Protein AF-A0A2K1XQX7-F1 (afdb_monomer_lite)

InterPro domains:
  IPR002083 MATH/TRAF domain [PF22486] (68-149)
  IPR002083 MATH/TRAF domain [PS50144] (1-53)
  IPR002083 MATH/TRAF domain [PS50144] (61-154)
  IPR002083 MATH/TRAF domain [SM00061] (63-152)
  IPR002083 MATH/TRAF domain [cd00121] (68-147)
  IPR008974 TRAF-like [G3DSA:2.60.210.10] (2-63)
  IPR008974 TRAF-like [G3DSA:2.60.210.10] (64-153)

Foldseek 3Di:
DWKKWFADPVRDIDIDDPVRHDDDDPPPDDPVCCPPVVNPQDDPNDHDDDDDTDIDGPFPPDDDDFDDPPLVPPPDQKDWGPWDDGPNFIKIKIWGCQDDDPSGNPDIDIDIDGPCLQVDDQPDKDWDWDKDWDADPPPRDIDIDTDGDIDHRD

Structure (mmCIF, N/CA/C/O backbone):
data_AF-A0A2K1XQX7-F1
#
_entry.id   AF-A0A2K1XQX7-F1
#
loop_
_atom_site.group_PDB
_atom_site.id
_atom_site.type_symbol
_atom_site.label_atom_id
_atom_site.label_alt_id
_atom_site.label_comp_id
_atom_site.label_asym_id
_atom_site.label_entity_id
_atom_site.label_seq_id
_atom_site.pdbx_PDB_ins_code
_atom_site.Cartn_x
_atom_site.Cartn_y
_atom_site.Cartn_z
_atom_site.occupancy
_atom_site.B_iso_or_equiv
_atom_site.auth_seq_id
_atom_site.auth_comp_id
_atom_site.auth_asym_id
_atom_site.auth_atom_id
_atom_site.pdbx_PDB_model_num
ATOM 1 N N . MET A 1 1 ? -19.177 -2.069 -17.356 1.00 41.94 1 MET A N 1
ATOM 2 C CA . MET A 1 1 ? -17.890 -1.495 -17.797 1.00 41.94 1 MET A CA 1
ATOM 3 C C . MET A 1 1 ? -16.841 -1.849 -16.763 1.00 41.94 1 MET A C 1
ATOM 5 O O . MET A 1 1 ? -17.013 -1.514 -15.595 1.00 41.94 1 MET A O 1
ATOM 9 N N . GLU A 1 2 ? -15.831 -2.616 -17.160 1.00 44.69 2 GLU A N 1
ATOM 10 C CA . GLU A 1 2 ? -14.757 -3.062 -16.272 1.00 44.69 2 GLU A CA 1
ATOM 11 C C . GLU A 1 2 ? -13.690 -1.968 -16.187 1.00 44.69 2 GLU A C 1
ATOM 13 O O . GLU A 1 2 ? -13.206 -1.492 -17.208 1.00 44.69 2 GLU A O 1
ATOM 18 N N . ASN A 1 3 ? -13.361 -1.532 -14.972 1.00 50.28 3 ASN A N 1
ATOM 19 C CA . ASN A 1 3 ? -12.298 -0.560 -14.729 1.00 50.28 3 ASN A CA 1
ATOM 20 C C . ASN A 1 3 ? -11.082 -1.306 -14.186 1.00 50.28 3 ASN A C 1
ATOM 22 O O . ASN A 1 3 ? -11.232 -2.105 -13.263 1.00 50.28 3 ASN A O 1
ATOM 26 N N . TYR A 1 4 ? -9.903 -1.028 -14.733 1.00 49.56 4 TYR A N 1
ATOM 27 C CA . TYR A 1 4 ? -8.643 -1.633 -14.310 1.00 49.56 4 TYR A CA 1
ATOM 28 C C . TYR A 1 4 ? -7.752 -0.547 -13.703 1.00 49.56 4 TYR A C 1
ATOM 30 O O . TYR A 1 4 ? -7.569 0.519 -14.298 1.00 49.56 4 TYR A O 1
ATOM 38 N N . CYS A 1 5 ? -7.219 -0.815 -12.512 1.00 50.34 5 CYS A N 1
ATOM 39 C CA . CYS A 1 5 ? -6.288 0.074 -11.823 1.00 50.34 5 CYS A CA 1
ATOM 40 C C . CYS A 1 5 ? -4.931 -0.621 -11.679 1.00 50.34 5 CYS A C 1
ATOM 42 O O . CYS A 1 5 ? -4.869 -1.845 -11.547 1.00 50.34 5 CYS A O 1
ATOM 44 N N . PHE A 1 6 ? -3.854 0.154 -11.674 1.00 49.91 6 PHE A N 1
ATOM 45 C CA . PHE A 1 6 ? -2.517 -0.310 -11.309 1.00 49.91 6 PHE A CA 1
ATOM 46 C C . PHE A 1 6 ? -1.917 0.648 -10.280 1.00 49.91 6 PHE A C 1
ATOM 48 O O . PHE A 1 6 ? -2.328 1.806 -10.193 1.00 49.91 6 PHE A O 1
ATOM 55 N N . VAL A 1 7 ? -0.987 0.134 -9.478 1.00 50.41 7 VAL A N 1
ATOM 56 C CA . VAL A 1 7 ? -0.251 0.900 -8.465 1.00 50.41 7 VAL A CA 1
ATOM 57 C C . VAL A 1 7 ? 1.174 1.086 -8.960 1.00 50.41 7 VAL A C 1
ATOM 59 O O . VAL A 1 7 ? 1.837 0.105 -9.298 1.00 50.41 7 VAL A O 1
ATOM 62 N N . GLU A 1 8 ? 1.621 2.337 -9.021 1.00 55.06 8 GLU A N 1
ATOM 63 C CA . GLU A 1 8 ? 3.011 2.681 -9.316 1.00 55.06 8 GLU A CA 1
ATOM 64 C C . GLU A 1 8 ? 3.912 2.468 -8.092 1.00 55.06 8 GLU A C 1
ATOM 66 O O . GLU A 1 8 ? 3.450 2.281 -6.964 1.00 55.06 8 GLU A O 1
ATOM 71 N N . SER A 1 9 ? 5.229 2.489 -8.306 1.00 48.78 9 SER A N 1
ATOM 72 C CA . SER A 1 9 ? 6.233 2.279 -7.253 1.00 48.78 9 SER A CA 1
ATOM 73 C C . SER A 1 9 ? 6.161 3.294 -6.106 1.00 48.78 9 SER A C 1
ATOM 75 O O . SER A 1 9 ? 6.632 2.997 -5.010 1.00 48.78 9 SER A O 1
ATOM 77 N N . ASP A 1 10 ? 5.578 4.470 -6.347 1.00 56.12 10 ASP A N 1
ATOM 78 C CA . ASP A 1 10 ? 5.354 5.526 -5.353 1.00 56.12 10 ASP A CA 1
ATOM 79 C C . ASP A 1 10 ? 4.020 5.384 -4.591 1.00 56.12 10 ASP A C 1
ATOM 81 O O . ASP A 1 10 ? 3.724 6.178 -3.701 1.00 56.12 10 ASP A O 1
ATOM 85 N N . GLY A 1 11 ? 3.221 4.359 -4.908 1.00 53.50 11 GLY A N 1
ATOM 86 C CA . GLY A 1 11 ? 1.913 4.116 -4.305 1.00 53.50 11 GLY A CA 1
ATOM 87 C C . GLY A 1 11 ? 0.753 4.857 -4.975 1.00 53.50 11 GLY A C 1
ATOM 88 O O . GLY A 1 11 ? -0.387 4.685 -4.539 1.00 53.50 11 GLY A O 1
ATOM 89 N N . SER A 1 12 ? 0.996 5.643 -6.029 1.00 57.72 12 SER A N 1
ATOM 90 C CA . SER A 1 12 ? -0.067 6.316 -6.775 1.00 57.72 12 SER A CA 1
ATOM 91 C C . SER A 1 12 ? -0.874 5.320 -7.621 1.00 57.72 12 SER A C 1
ATOM 93 O O . SER A 1 12 ? -0.339 4.382 -8.220 1.00 57.72 12 SER A O 1
ATOM 95 N N . VAL A 1 13 ? -2.201 5.492 -7.636 1.00 63.53 13 VAL A N 1
ATOM 96 C CA . VAL A 1 13 ? -3.121 4.651 -8.414 1.00 63.53 13 VAL A CA 1
ATOM 97 C C . VAL A 1 13 ? -3.489 5.373 -9.696 1.00 63.53 13 VAL A C 1
ATOM 99 O O . VAL A 1 13 ? -4.116 6.433 -9.669 1.00 63.53 13 VAL A O 1
ATOM 102 N N . LYS A 1 14 ? -3.170 4.756 -10.830 1.00 69.00 14 LYS A N 1
ATOM 103 C CA . LYS A 1 14 ? -3.579 5.242 -12.147 1.00 69.00 14 LYS A CA 1
ATOM 104 C C . LYS A 1 14 ? -4.685 4.356 -12.701 1.00 69.00 14 LYS A C 1
ATOM 106 O O . LYS A 1 14 ? -4.646 3.124 -12.624 1.00 69.00 14 LYS A O 1
ATOM 111 N N . ARG A 1 15 ? -5.725 5.009 -13.219 1.00 64.25 15 ARG A N 1
ATOM 112 C CA . ARG A 1 15 ? -6.934 4.355 -13.722 1.00 64.25 15 ARG A CA 1
ATOM 113 C C . ARG A 1 15 ? -6.937 4.377 -15.238 1.00 64.25 15 ARG A C 1
ATOM 115 O O . ARG A 1 15 ? -6.814 5.441 -15.840 1.00 64.25 15 ARG A O 1
ATOM 122 N N . PHE A 1 16 ? -7.141 3.212 -15.837 1.00 67.25 16 PHE A N 1
ATOM 123 C CA . PHE A 1 16 ? -7.499 3.125 -17.244 1.00 67.25 16 PHE A CA 1
ATOM 124 C C . PHE A 1 16 ? -9.018 3.172 -17.388 1.00 67.25 16 PHE A C 1
ATOM 126 O O . PHE A 1 16 ? -9.757 2.541 -16.624 1.00 67.25 16 PHE A O 1
ATOM 133 N N . HIS A 1 17 ? -9.487 3.925 -18.371 1.00 71.69 17 HIS A N 1
ATOM 134 C CA . HIS A 1 17 ? -10.872 3.896 -18.829 1.00 71.69 17 HIS A CA 1
ATOM 135 C C . HIS A 1 17 ? -10.923 4.285 -20.306 1.00 71.69 17 HIS A C 1
ATOM 137 O O . HIS A 1 17 ? -9.907 4.656 -20.883 1.00 71.69 17 HIS A O 1
ATOM 143 N N . GLU A 1 18 ? -12.107 4.225 -20.912 1.00 68.75 18 GLU A N 1
ATOM 144 C CA . GLU A 1 18 ? -12.307 4.445 -22.352 1.00 68.75 18 GLU A CA 1
ATOM 145 C C . GLU A 1 18 ? -11.683 5.749 -22.883 1.00 68.75 18 GLU A C 1
ATOM 147 O O . GLU A 1 18 ? -11.163 5.773 -23.990 1.00 68.75 18 GLU A O 1
ATOM 152 N N . MET A 1 19 ? -11.651 6.804 -22.063 1.00 75.31 19 MET A N 1
ATOM 153 C CA . MET A 1 19 ? -11.087 8.111 -22.432 1.00 75.31 19 MET A CA 1
ATOM 154 C C . MET A 1 19 ? -9.645 8.325 -21.939 1.00 75.31 19 MET A C 1
ATOM 156 O O . MET A 1 19 ? -9.052 9.362 -22.222 1.00 75.31 19 MET A O 1
ATOM 160 N N . LYS A 1 20 ? -9.078 7.388 -21.167 1.00 77.88 20 LYS A N 1
ATOM 161 C CA . LYS A 1 20 ? -7.703 7.452 -20.649 1.00 77.88 20 LYS A CA 1
ATOM 162 C C . LYS A 1 20 ? -7.066 6.070 -20.733 1.00 77.88 20 LYS A C 1
ATOM 164 O O . LYS A 1 20 ? -7.105 5.282 -19.787 1.00 77.88 20 LYS A O 1
ATOM 169 N N . THR A 1 21 ? -6.511 5.790 -21.906 1.00 79.94 21 THR A N 1
ATOM 170 C CA . THR A 1 21 ? -5.959 4.484 -22.293 1.00 79.94 21 THR A CA 1
ATOM 171 C C . THR A 1 21 ? -4.439 4.404 -22.170 1.00 79.94 21 THR A C 1
ATOM 173 O O . THR A 1 21 ? -3.874 3.347 -22.425 1.00 79.94 21 THR A O 1
ATOM 176 N N . GLU A 1 22 ? -3.776 5.490 -21.769 1.00 82.69 22 GLU A N 1
ATOM 177 C CA . GLU A 1 22 ? -2.318 5.578 -21.685 1.00 82.69 22 GLU A CA 1
ATOM 178 C C . GLU A 1 22 ? -1.847 6.352 -20.448 1.00 82.69 22 GLU A C 1
ATOM 180 O O . GLU A 1 22 ? -2.460 7.337 -20.014 1.00 82.69 22 GLU A O 1
ATOM 185 N N . TRP A 1 23 ? -0.722 5.890 -19.909 1.00 82.75 23 TRP A N 1
ATOM 186 C CA . TRP A 1 23 ? 0.024 6.496 -18.816 1.00 82.75 23 TRP A CA 1
ATOM 187 C C . TRP A 1 23 ? 1.515 6.303 -19.087 1.00 82.75 23 TRP A C 1
ATOM 189 O O . TRP A 1 23 ? 1.920 5.248 -19.571 1.00 82.75 23 TRP A O 1
ATOM 199 N N . GLY A 1 24 ? 2.326 7.304 -18.765 1.00 84.81 24 GLY A N 1
ATOM 200 C CA . GLY A 1 24 ? 3.764 7.258 -18.992 1.00 84.81 24 GLY A CA 1
ATOM 201 C C . GLY A 1 24 ? 4.485 8.399 -18.290 1.00 84.81 24 GLY A C 1
ATOM 202 O O . GLY A 1 24 ? 3.922 9.046 -17.403 1.00 84.81 24 GLY A O 1
ATOM 203 N N . PHE A 1 25 ? 5.724 8.628 -18.712 1.00 81.44 25 PHE A N 1
ATOM 204 C CA . PHE A 1 25 ? 6.577 9.715 -18.252 1.00 81.44 25 PHE A CA 1
ATOM 205 C C . PHE A 1 25 ? 6.974 10.558 -19.457 1.00 81.44 25 PHE A C 1
ATOM 207 O O . PHE A 1 25 ? 7.471 10.009 -20.439 1.00 81.44 25 PHE A O 1
ATOM 214 N N . ASP A 1 26 ? 6.828 11.878 -19.358 1.00 84.94 26 ASP A N 1
ATOM 215 C CA . ASP A 1 26 ? 7.267 12.785 -20.425 1.00 84.94 26 ASP A CA 1
ATOM 216 C C . ASP A 1 26 ? 8.800 12.793 -20.565 1.00 84.94 26 ASP A C 1
ATOM 218 O O . ASP A 1 26 ? 9.336 13.134 -21.617 1.00 84.94 26 ASP A O 1
ATOM 222 N N . GLN A 1 27 ? 9.518 12.404 -19.503 1.00 86.94 27 GLN A N 1
ATOM 223 C CA . GLN A 1 27 ? 10.980 12.361 -19.456 1.00 86.94 27 GLN A CA 1
ATOM 224 C C . GLN A 1 27 ? 11.468 11.166 -18.628 1.00 86.94 27 GLN A C 1
ATOM 226 O O . GLN A 1 27 ? 11.802 11.298 -17.454 1.00 86.94 27 GLN A O 1
ATOM 231 N N . LEU A 1 28 ? 11.505 9.981 -19.242 1.00 87.06 28 LEU A N 1
ATOM 232 C CA . LEU A 1 28 ? 12.050 8.779 -18.597 1.00 87.06 28 LEU A CA 1
ATOM 233 C C . LEU A 1 28 ? 13.590 8.773 -18.567 1.00 87.06 28 LEU A C 1
ATOM 235 O O . LEU A 1 28 ? 14.194 8.356 -17.583 1.00 87.06 28 LEU A O 1
ATOM 239 N N . LEU A 1 29 ? 14.223 9.215 -19.656 1.00 90.50 29 LEU A N 1
ATOM 240 C CA . LEU A 1 29 ? 15.674 9.232 -19.845 1.00 90.50 29 LEU A CA 1
ATOM 241 C C . LEU A 1 29 ? 16.035 10.349 -20.832 1.00 90.50 29 LEU A C 1
ATOM 243 O O . LEU A 1 29 ? 15.334 10.529 -21.829 1.00 90.50 29 LEU A O 1
ATOM 247 N N . SER A 1 30 ? 17.115 11.097 -20.581 1.00 94.19 30 SER A N 1
ATOM 248 C CA . SER A 1 30 ? 17.554 12.130 -21.527 1.00 94.19 30 SER A CA 1
ATOM 249 C C . SER A 1 30 ? 18.087 11.503 -22.813 1.00 94.19 30 SER A C 1
ATOM 251 O O . SER A 1 30 ? 18.710 10.440 -22.791 1.00 94.19 30 SER A O 1
ATOM 253 N N . LEU A 1 31 ? 17.891 12.190 -23.939 1.00 94.19 31 LEU A N 1
ATOM 254 C CA . LEU A 1 31 ? 18.363 11.710 -25.237 1.00 94.19 31 LEU A CA 1
ATOM 255 C C . LEU A 1 31 ? 19.895 11.591 -25.293 1.00 94.19 31 LEU A C 1
ATOM 257 O O . LEU A 1 31 ? 20.418 10.677 -25.921 1.00 94.19 31 LEU A O 1
ATOM 261 N N . GLU A 1 32 ? 20.609 12.480 -24.598 1.00 94.94 32 GLU A N 1
ATOM 262 C CA . GLU A 1 32 ? 22.066 12.407 -24.440 1.00 94.94 32 GLU A CA 1
ATOM 263 C C . GLU A 1 32 ? 22.483 11.103 -23.752 1.00 94.94 32 GLU A C 1
ATOM 265 O O . GLU A 1 32 ? 23.319 10.368 -24.270 1.00 94.94 32 GLU A O 1
ATOM 270 N N . THR A 1 33 ? 21.842 10.770 -22.628 1.00 94.50 33 THR A N 1
ATOM 271 C CA . THR A 1 33 ? 22.145 9.543 -21.879 1.00 94.50 33 THR A CA 1
ATOM 272 C C . THR A 1 33 ? 21.729 8.295 -22.655 1.00 94.50 33 THR A C 1
ATOM 274 O O . THR A 1 33 ? 22.418 7.280 -22.596 1.00 94.50 33 THR A O 1
ATOM 277 N N . PHE A 1 34 ? 20.608 8.356 -23.377 1.00 93.75 34 PHE A N 1
ATOM 278 C CA . PHE A 1 34 ? 20.136 7.255 -24.211 1.00 93.75 34 PHE A CA 1
ATOM 279 C C . PHE A 1 34 ? 21.104 6.963 -25.361 1.00 93.75 34 PHE A C 1
ATOM 281 O O . PHE A 1 34 ? 21.416 5.805 -25.597 1.00 93.75 34 PHE A O 1
ATOM 288 N N . ASN A 1 35 ? 21.623 7.988 -26.041 1.00 91.81 35 ASN A N 1
ATOM 289 C CA . ASN A 1 35 ? 22.513 7.818 -27.194 1.00 91.81 35 ASN A CA 1
ATOM 290 C C . ASN A 1 35 ? 23.993 7.605 -26.831 1.00 91.81 35 ASN A C 1
ATOM 292 O O . ASN A 1 35 ? 24.801 7.314 -27.714 1.00 91.81 35 ASN A O 1
ATOM 296 N N . ASP A 1 36 ? 24.371 7.742 -25.560 1.00 93.81 36 ASP A N 1
ATOM 297 C CA . ASP A 1 36 ? 25.721 7.439 -25.091 1.00 93.81 36 ASP A CA 1
ATOM 298 C C . ASP A 1 36 ? 26.005 5.929 -25.210 1.00 93.81 36 ASP A C 1
ATOM 300 O O . ASP A 1 36 ? 25.513 5.102 -24.435 1.00 93.81 36 ASP A O 1
ATOM 304 N N . ALA A 1 37 ? 26.851 5.570 -26.181 1.00 90.88 37 ALA A N 1
ATOM 305 C CA . ALA A 1 37 ? 27.237 4.191 -26.473 1.00 90.88 37 ALA A CA 1
ATOM 306 C C . ALA A 1 37 ? 27.883 3.468 -25.274 1.00 90.88 37 ALA A C 1
ATOM 308 O O . ALA A 1 37 ? 27.854 2.239 -25.218 1.00 90.88 37 ALA A O 1
ATOM 309 N N . SER A 1 38 ? 28.430 4.201 -24.295 1.00 93.50 38 SER A N 1
ATOM 310 C CA . SER A 1 38 ? 28.983 3.616 -23.068 1.00 93.50 38 SER A CA 1
ATOM 311 C C . SER A 1 38 ? 27.909 3.100 -22.104 1.00 93.50 38 SER A C 1
ATOM 313 O O . SER A 1 38 ? 28.205 2.258 -21.256 1.00 93.50 38 SER A O 1
ATOM 315 N N . LYS A 1 39 ? 26.658 3.572 -22.227 1.00 91.69 39 LYS A N 1
ATOM 316 C CA . LYS A 1 39 ? 25.535 3.169 -21.365 1.00 91.69 39 LYS A CA 1
ATOM 317 C C . LYS A 1 39 ? 24.850 1.889 -21.828 1.00 91.69 39 LYS A C 1
ATOM 319 O O . LYS A 1 39 ? 24.203 1.227 -21.022 1.00 91.69 39 LYS A O 1
ATOM 324 N N . GLY A 1 40 ? 24.989 1.544 -23.109 1.00 92.69 40 GLY A N 1
ATOM 325 C CA . GLY A 1 40 ? 24.458 0.305 -23.673 1.00 92.69 40 GLY A CA 1
ATOM 326 C C . GLY A 1 40 ? 22.931 0.247 -23.797 1.00 92.69 40 GLY A C 1
ATOM 327 O O . GLY A 1 40 ? 22.395 -0.854 -23.884 1.00 92.69 40 GLY A O 1
ATOM 328 N N . TYR A 1 41 ? 22.224 1.389 -23.804 1.00 92.44 41 TYR A N 1
ATOM 329 C CA . TYR A 1 41 ? 20.771 1.408 -24.035 1.00 92.44 41 TYR A CA 1
ATOM 330 C C . TYR A 1 41 ? 20.430 1.011 -25.485 1.00 92.44 41 TYR A C 1
ATOM 332 O O . TYR A 1 41 ? 19.712 0.026 -25.674 1.00 92.44 41 TYR A O 1
ATOM 340 N N . PRO A 1 42 ? 20.961 1.699 -26.514 1.00 93.12 42 PRO A N 1
ATOM 341 C CA . PRO A 1 42 ? 21.001 1.197 -27.873 1.00 93.12 42 PRO A CA 1
ATOM 342 C C . PRO A 1 42 ? 22.307 0.431 -28.107 1.00 93.12 42 PRO A C 1
ATOM 344 O O . PRO A 1 42 ? 23.410 0.946 -27.923 1.00 93.12 42 PRO A O 1
ATOM 347 N N . VAL A 1 43 ? 22.193 -0.807 -28.574 1.00 91.38 43 VAL A N 1
ATOM 348 C CA . VAL A 1 43 ? 23.324 -1.622 -29.026 1.00 91.38 43 VAL A CA 1
ATOM 349 C C . VAL A 1 43 ? 23.006 -2.110 -30.430 1.00 91.38 43 VAL A C 1
ATOM 351 O O . VAL A 1 43 ? 22.048 -2.851 -30.623 1.00 91.38 43 VAL A O 1
ATOM 354 N N . LYS A 1 44 ? 23.823 -1.712 -31.416 1.00 87.50 44 LYS A N 1
ATOM 355 C CA . LYS A 1 44 ? 23.635 -2.057 -32.841 1.00 87.50 44 LYS A CA 1
ATOM 356 C C . LYS A 1 44 ? 22.249 -1.674 -33.378 1.00 87.50 44 LYS A C 1
ATOM 358 O O . LYS A 1 44 ? 21.602 -2.490 -34.023 1.00 87.50 44 LYS A O 1
ATOM 363 N N . ASP A 1 45 ? 21.807 -0.453 -33.081 1.00 86.44 45 ASP A N 1
ATOM 364 C CA . ASP A 1 45 ? 20.482 0.058 -33.479 1.00 86.44 45 ASP A CA 1
ATOM 365 C C . ASP A 1 45 ? 19.293 -0.718 -32.868 1.00 86.44 45 ASP A C 1
ATOM 367 O O . ASP A 1 45 ? 18.141 -0.545 -33.253 1.00 86.44 45 ASP A O 1
ATOM 371 N N . CYS A 1 46 ? 19.557 -1.562 -31.864 1.00 85.81 46 CYS A N 1
ATOM 372 C CA . CYS A 1 46 ? 18.541 -2.282 -31.107 1.00 85.81 46 CYS A CA 1
ATOM 373 C C . CYS A 1 46 ? 18.467 -1.740 -29.678 1.00 85.81 46 CYS A C 1
ATOM 375 O O . CYS A 1 46 ? 19.490 -1.594 -29.010 1.00 85.81 46 CYS A O 1
ATOM 377 N N . CYS A 1 47 ? 17.254 -1.517 -29.178 1.00 90.25 47 CYS A N 1
ATOM 378 C CA . CYS A 1 47 ? 16.988 -1.206 -27.776 1.00 90.25 47 CYS A CA 1
ATOM 379 C C . CYS A 1 47 ? 15.913 -2.159 -27.239 1.00 90.25 47 CYS A C 1
ATOM 381 O O . CYS A 1 47 ? 15.022 -2.578 -27.980 1.00 90.25 47 CYS A O 1
ATOM 383 N N . VAL A 1 48 ? 16.004 -2.521 -25.959 1.00 87.62 48 VAL A N 1
ATOM 384 C CA . VAL A 1 48 ? 15.061 -3.428 -25.294 1.00 87.62 48 VAL A CA 1
ATOM 385 C C . VAL A 1 48 ? 14.326 -2.673 -24.196 1.00 87.62 48 VAL A C 1
ATOM 387 O O . VAL A 1 48 ? 14.945 -2.052 -23.337 1.00 87.62 48 VAL A O 1
ATOM 390 N N . PHE A 1 49 ? 13.000 -2.781 -24.201 1.00 88.94 49 PHE A N 1
ATOM 391 C CA . PHE A 1 49 ? 12.120 -2.175 -23.206 1.00 88.94 49 PHE A CA 1
ATOM 392 C C . PHE A 1 49 ? 11.408 -3.267 -22.405 1.00 88.94 49 PHE A C 1
ATOM 394 O O . PHE A 1 49 ? 11.038 -4.306 -22.953 1.00 88.94 49 PHE A O 1
ATOM 401 N N . GLY A 1 50 ? 11.204 -3.028 -21.110 1.00 75.19 50 GLY A N 1
ATOM 402 C CA . GLY A 1 50 ? 10.473 -3.922 -20.215 1.00 75.19 50 GLY A CA 1
ATOM 403 C C . GLY A 1 50 ? 9.359 -3.177 -19.488 1.00 75.19 50 GLY A C 1
ATOM 404 O O . GLY A 1 50 ? 9.511 -2.004 -19.157 1.00 75.19 50 GLY A O 1
ATOM 405 N N . ALA A 1 51 ? 8.247 -3.863 -19.231 1.00 74.81 51 ALA A N 1
ATOM 406 C CA . ALA A 1 51 ? 7.152 -3.353 -18.416 1.00 74.81 51 ALA A CA 1
ATOM 407 C C . ALA A 1 51 ? 6.659 -4.454 -17.472 1.00 74.81 51 ALA A C 1
ATOM 409 O O . ALA A 1 51 ? 6.376 -5.572 -17.904 1.00 74.81 51 ALA A O 1
ATOM 410 N N . GLU A 1 52 ? 6.531 -4.129 -16.189 1.00 62.75 52 GLU A N 1
ATOM 411 C CA . GLU A 1 52 ? 5.885 -4.991 -15.201 1.00 62.75 52 GLU A CA 1
ATOM 412 C C . GLU A 1 52 ? 4.465 -4.482 -14.950 1.00 62.75 52 GLU A C 1
ATOM 414 O O . GLU A 1 52 ? 4.259 -3.311 -14.633 1.00 62.75 52 GLU A O 1
ATOM 419 N N . ILE A 1 53 ? 3.468 -5.355 -15.113 1.00 60.94 53 ILE A N 1
ATOM 420 C CA . ILE A 1 53 ? 2.054 -4.977 -15.017 1.00 60.94 53 ILE A CA 1
ATOM 421 C C . ILE A 1 53 ? 1.430 -5.633 -13.788 1.00 60.94 53 ILE A C 1
ATOM 423 O O . ILE A 1 53 ? 1.291 -6.856 -13.714 1.00 60.94 53 ILE A O 1
ATOM 427 N N . PHE A 1 54 ? 0.964 -4.805 -12.854 1.00 60.84 54 PHE A N 1
ATOM 428 C CA . PHE A 1 54 ? 0.197 -5.238 -11.689 1.00 60.84 54 PHE A CA 1
ATOM 429 C C . PHE A 1 54 ? -1.265 -4.828 -11.850 1.00 60.84 54 PHE A C 1
ATOM 431 O O . PHE A 1 54 ? -1.651 -3.699 -11.559 1.00 60.84 54 PHE A O 1
ATOM 438 N N . VAL A 1 55 ? -2.097 -5.756 -12.325 1.00 52.69 55 VAL A N 1
ATOM 439 C CA . VAL A 1 55 ? -3.531 -5.501 -12.501 1.00 52.69 55 VAL A CA 1
ATOM 440 C C . VAL A 1 55 ? -4.257 -5.641 -11.166 1.00 52.69 55 VAL A C 1
ATOM 442 O O . VAL A 1 55 ? -4.451 -6.750 -10.660 1.00 52.69 55 VAL A O 1
ATOM 445 N N . ILE A 1 56 ? -4.741 -4.523 -10.628 1.00 59.25 56 ILE A N 1
ATOM 446 C CA . ILE A 1 56 ? -5.728 -4.523 -9.552 1.00 59.25 56 ILE A CA 1
ATOM 447 C C . ILE A 1 56 ? -7.085 -4.697 -10.214 1.00 59.25 56 ILE A C 1
ATOM 449 O O . ILE A 1 56 ? -7.680 -3.764 -10.757 1.00 59.25 56 ILE A O 1
ATOM 453 N N . LYS A 1 57 ? -7.579 -5.936 -10.187 1.00 55.97 57 LYS A N 1
ATOM 454 C CA . LYS A 1 57 ? -8.985 -6.181 -10.498 1.00 55.97 57 LYS A CA 1
ATOM 455 C C . LYS A 1 57 ? -9.813 -5.470 -9.429 1.00 55.97 57 LYS A C 1
ATOM 457 O O . LYS A 1 57 ? -9.466 -5.613 -8.255 1.00 55.97 57 LYS A O 1
ATOM 462 N N . PRO A 1 58 ? -10.900 -4.768 -9.786 1.00 49.38 58 PRO A N 1
ATOM 463 C CA . PRO A 1 58 ? -11.839 -4.260 -8.805 1.00 49.38 58 PRO A CA 1
ATOM 464 C C . PRO A 1 58 ? -12.428 -5.469 -8.082 1.00 49.38 58 PRO A C 1
ATOM 466 O O . PRO A 1 58 ? -13.364 -6.123 -8.543 1.00 49.38 58 PRO A O 1
ATOM 469 N N . THR A 1 59 ? -11.820 -5.845 -6.962 1.00 47.41 59 THR A N 1
ATOM 470 C CA . THR A 1 59 ? -12.416 -6.812 -6.060 1.00 47.41 59 THR A CA 1
ATOM 471 C C . THR A 1 59 ? -13.706 -6.182 -5.588 1.00 47.41 59 THR A C 1
ATOM 473 O O . THR A 1 59 ? -13.689 -5.050 -5.107 1.00 47.41 59 THR A O 1
ATOM 476 N N . ARG A 1 60 ? -14.816 -6.910 -5.772 1.00 44.12 60 ARG A N 1
ATOM 477 C CA . ARG A 1 60 ? -16.116 -6.619 -5.159 1.00 44.12 60 ARG A CA 1
ATOM 478 C C . ARG A 1 60 ? -15.891 -5.913 -3.827 1.00 44.12 60 ARG A C 1
ATOM 480 O O . ARG A 1 60 ? -15.138 -6.425 -3.002 1.00 44.12 60 ARG A O 1
ATOM 487 N N . LYS A 1 61 ? -16.498 -4.741 -3.644 1.00 45.41 61 LYS A N 1
ATOM 488 C CA . LYS A 1 61 ? -16.471 -4.034 -2.367 1.00 45.41 61 LYS A CA 1
ATOM 489 C C . LYS A 1 61 ? -17.021 -4.997 -1.314 1.00 45.41 61 LYS A C 1
ATOM 491 O O . LYS A 1 61 ? -18.207 -5.311 -1.326 1.00 45.41 61 LYS A O 1
ATOM 496 N N . TRP A 1 62 ? -16.149 -5.534 -0.472 1.00 51.81 62 TRP A N 1
ATOM 497 C CA . TRP A 1 62 ? -16.561 -6.372 0.643 1.00 51.81 62 TRP A CA 1
ATOM 498 C C . TRP A 1 62 ? -16.810 -5.430 1.812 1.00 51.81 62 TRP A C 1
ATOM 500 O O . TRP A 1 62 ? -15.879 -5.034 2.508 1.00 51.81 62 TRP A O 1
ATOM 510 N N . GLU A 1 63 ? -18.059 -5.005 1.983 1.00 51.72 63 GLU A N 1
ATOM 511 C CA . GLU A 1 63 ? -18.466 -4.335 3.213 1.00 51.72 63 GLU A CA 1
ATOM 512 C C . GLU A 1 63 ? -18.623 -5.403 4.290 1.00 51.72 63 GLU A C 1
ATOM 514 O O . GLU A 1 63 ? -19.524 -6.240 4.231 1.00 51.72 63 GLU A O 1
ATOM 519 N N . LEU A 1 64 ? -17.704 -5.409 5.252 1.00 55.28 64 LEU A N 1
ATOM 520 C CA . LEU A 1 64 ? -17.812 -6.270 6.414 1.00 55.28 64 LEU A CA 1
ATOM 521 C C . LEU A 1 64 ? -18.090 -5.423 7.646 1.00 55.28 64 LEU A C 1
ATOM 523 O O . LEU A 1 64 ? -17.257 -4.638 8.091 1.00 55.28 64 LEU A O 1
ATOM 527 N N . HIS A 1 65 ? -19.255 -5.649 8.236 1.00 54.72 65 HIS A N 1
ATOM 528 C CA . HIS A 1 65 ? -19.594 -5.105 9.537 1.00 54.72 65 HIS A CA 1
ATOM 529 C C . HIS A 1 65 ? -19.190 -6.119 10.609 1.00 54.72 65 HIS A C 1
ATOM 531 O O . HIS A 1 65 ? -19.843 -7.147 10.785 1.00 54.72 65 HIS A O 1
ATOM 537 N N . SER A 1 66 ? -18.099 -5.852 11.331 1.00 56.78 66 SER A N 1
ATOM 538 C CA . SER A 1 66 ? -17.791 -6.595 12.554 1.00 56.78 66 SER A CA 1
ATOM 539 C C . SER A 1 66 ? -18.396 -5.873 13.755 1.00 56.78 66 SER A C 1
ATOM 541 O O . SER A 1 66 ? -18.024 -4.739 14.046 1.00 56.78 66 SER A O 1
ATOM 543 N N . MET A 1 67 ? -19.303 -6.533 14.474 1.00 51.84 67 MET A N 1
ATOM 544 C CA . MET A 1 67 ? -19.849 -6.023 15.731 1.00 51.84 67 MET A CA 1
ATOM 545 C C . MET A 1 67 ? -19.029 -6.566 16.901 1.00 51.84 67 MET A C 1
ATOM 547 O O . MET A 1 67 ? -19.055 -7.768 17.173 1.00 51.84 67 MET A O 1
ATOM 551 N N . ILE A 1 68 ? -18.322 -5.684 17.607 1.00 60.44 68 ILE A N 1
ATOM 552 C CA . ILE A 1 68 ? -17.750 -6.004 18.917 1.00 60.44 68 ILE A CA 1
ATOM 553 C C . ILE A 1 68 ? -18.834 -5.711 19.953 1.00 60.44 68 ILE A C 1
ATOM 555 O O . ILE A 1 68 ? -19.253 -4.566 20.114 1.00 60.44 68 ILE A O 1
ATOM 559 N N . LYS A 1 69 ? -19.334 -6.762 20.607 1.00 58.97 69 LYS A N 1
ATOM 560 C CA . LYS A 1 69 ? -20.301 -6.647 21.705 1.00 58.97 69 LYS A CA 1
ATOM 561 C C . LYS A 1 69 ? -19.572 -6.406 23.027 1.00 58.97 69 LYS A C 1
ATOM 563 O O . LYS A 1 69 ? -18.377 -6.668 23.129 1.00 58.97 69 LYS A O 1
ATOM 568 N N . ASP A 1 70 ? -20.308 -5.905 24.018 1.00 62.66 70 ASP A N 1
ATOM 569 C CA . ASP A 1 70 ? -19.828 -5.724 25.394 1.00 62.66 70 ASP A CA 1
ATOM 570 C C . ASP A 1 70 ? -18.572 -4.840 25.515 1.00 62.66 70 ASP A C 1
ATOM 572 O O . ASP A 1 70 ? -17.669 -5.126 26.298 1.00 62.66 70 ASP A O 1
ATOM 576 N N . PHE A 1 71 ? -18.532 -3.724 24.769 1.00 61.69 71 PHE A N 1
ATOM 577 C CA . PHE A 1 71 ? -17.380 -2.809 24.740 1.00 61.69 71 PHE A CA 1
ATOM 578 C C . PHE A 1 71 ? -16.981 -2.271 26.131 1.00 61.69 71 PHE A C 1
ATOM 580 O O . PHE A 1 71 ? -15.816 -1.997 26.400 1.00 61.69 71 PHE A O 1
ATOM 587 N N . SER A 1 72 ? -17.953 -2.160 27.040 1.00 58.72 72 SER A N 1
ATOM 588 C CA . SER A 1 72 ? -17.763 -1.729 28.429 1.00 58.72 72 SER A CA 1
ATOM 589 C C . SER A 1 72 ? -17.124 -2.785 29.336 1.00 58.72 72 SER A C 1
ATOM 591 O O . SER A 1 72 ? -16.630 -2.440 30.405 1.00 58.72 72 SER A O 1
ATOM 593 N N . LYS A 1 73 ? -17.115 -4.059 28.926 1.00 65.25 73 LYS A N 1
ATOM 594 C CA . LYS A 1 73 ? -16.505 -5.178 29.666 1.00 65.25 73 LYS A CA 1
ATOM 595 C C . LYS A 1 73 ? -15.155 -5.588 29.082 1.00 65.25 73 LYS A C 1
ATOM 597 O O . LYS A 1 73 ? -14.626 -6.637 29.435 1.00 65.25 73 LYS A O 1
ATOM 602 N N . LEU A 1 74 ? -14.621 -4.784 28.165 1.00 66.62 74 LEU A N 1
ATOM 603 C CA . LEU A 1 74 ? -13.357 -5.058 27.512 1.00 66.62 74 LEU A CA 1
ATOM 604 C C . LEU A 1 74 ? -12.193 -4.837 28.497 1.00 66.62 74 LEU A C 1
ATOM 606 O O . LEU A 1 74 ? -11.737 -3.715 28.704 1.00 66.62 74 LEU A O 1
ATOM 610 N N . ASP A 1 75 ? -11.702 -5.924 29.085 1.00 70.62 75 ASP A N 1
ATOM 611 C CA . ASP A 1 75 ? -10.586 -5.986 30.037 1.00 70.62 75 ASP A CA 1
ATOM 612 C C . ASP A 1 75 ? -9.20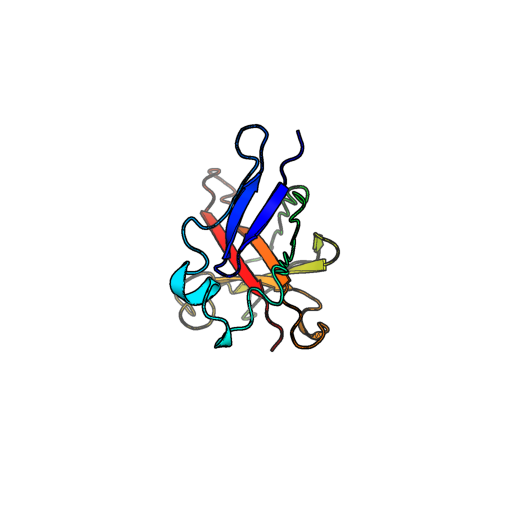8 -6.172 29.368 1.00 70.62 75 ASP A C 1
ATOM 614 O O . ASP A 1 75 ? -8.182 -5.734 29.887 1.00 70.62 75 ASP A O 1
ATOM 618 N N . LYS A 1 76 ? -9.176 -6.779 28.180 1.00 74.00 76 LYS A N 1
ATOM 619 C CA . LYS A 1 76 ? -7.980 -6.959 27.347 1.00 74.00 76 LYS A CA 1
ATOM 620 C C . LYS A 1 76 ? -7.543 -5.668 26.663 1.00 74.00 76 LYS A C 1
ATOM 622 O O . LYS A 1 76 ? -8.350 -4.811 26.303 1.00 74.00 76 LYS A O 1
ATOM 627 N N . SER A 1 77 ? -6.242 -5.590 26.395 1.00 80.75 77 SER A N 1
ATOM 628 C CA . SER A 1 77 ? -5.611 -4.489 25.661 1.00 80.75 77 SER A CA 1
ATOM 629 C C . SER A 1 77 ? -6.008 -4.428 24.182 1.00 80.75 77 SER A C 1
ATOM 631 O O . SER A 1 77 ? -5.965 -3.349 23.596 1.00 80.75 77 SER A O 1
ATOM 633 N N . SER A 1 78 ? -6.405 -5.553 23.576 1.00 84.50 78 SER A N 1
ATOM 634 C CA . SER A 1 78 ? -6.862 -5.605 22.183 1.00 84.50 78 SER A CA 1
ATOM 635 C C . SER A 1 78 ? -7.880 -6.716 21.926 1.00 84.50 78 SER A C 1
ATOM 637 O O . SER A 1 78 ? -7.919 -7.721 22.638 1.00 84.50 78 SER A O 1
ATOM 639 N N . TYR A 1 79 ? -8.678 -6.528 20.876 1.00 83.44 79 TYR A N 1
ATOM 640 C CA . TYR A 1 79 ? -9.733 -7.435 20.430 1.00 83.44 79 TYR A CA 1
ATOM 641 C C . TYR A 1 79 ? -9.598 -7.720 18.953 1.00 83.44 79 TYR A C 1
ATOM 643 O O . TYR A 1 79 ? -9.245 -6.841 18.173 1.00 83.44 79 TYR A O 1
ATOM 651 N N . LEU A 1 80 ? -9.921 -8.950 18.575 1.00 83.69 80 LEU A N 1
ATOM 652 C CA . LEU A 1 80 ? -9.864 -9.411 17.200 1.00 83.69 80 LEU A CA 1
ATOM 653 C C . LEU A 1 80 ? -11.272 -9.758 16.731 1.00 83.69 80 LEU A C 1
ATOM 655 O O . LEU A 1 80 ? -12.014 -10.453 17.429 1.00 83.69 80 LEU A O 1
ATOM 659 N N . SER A 1 81 ? -11.637 -9.295 15.540 1.00 81.31 81 SER A N 1
ATOM 660 C CA . SER A 1 81 ? -12.839 -9.768 14.866 1.00 81.31 81 SER A CA 1
ATOM 661 C C . SER A 1 81 ? -12.677 -11.226 14.438 1.00 81.31 81 SER A C 1
ATOM 663 O O . SER A 1 81 ? -11.570 -11.773 14.373 1.00 81.31 81 SER A O 1
ATOM 665 N N . LYS A 1 82 ? -13.792 -11.847 14.040 1.00 78.25 82 LYS A N 1
ATOM 666 C CA . LYS A 1 82 ? -13.721 -13.056 13.214 1.00 78.25 82 LYS A CA 1
ATOM 667 C C . LYS A 1 82 ? -12.922 -12.749 11.946 1.00 78.25 82 LYS A C 1
ATOM 669 O O . LYS A 1 82 ? -13.041 -11.651 11.392 1.00 78.25 82 LYS A O 1
ATOM 674 N N . ALA A 1 83 ? -12.112 -13.712 11.521 1.00 81.50 83 ALA A N 1
ATOM 675 C CA . ALA A 1 83 ? -11.409 -13.617 10.255 1.00 81.50 83 ALA A CA 1
ATOM 676 C C . ALA A 1 83 ? -12.399 -13.712 9.089 1.00 81.50 83 ALA A C 1
ATOM 678 O O . ALA A 1 83 ? -13.425 -14.389 9.183 1.00 81.50 83 ALA A O 1
ATOM 679 N N . PHE A 1 84 ? -12.080 -13.040 7.992 1.00 76.56 84 PHE A N 1
ATOM 680 C CA . PHE A 1 84 ? -12.863 -13.042 6.768 1.00 76.56 84 PHE A CA 1
ATOM 681 C C . PHE A 1 84 ? -11.945 -13.124 5.556 1.00 76.56 84 PHE A C 1
ATOM 683 O O . PHE A 1 84 ? -10.811 -12.646 5.571 1.00 76.56 84 PHE A O 1
ATOM 690 N N . THR A 1 85 ? -12.439 -13.737 4.485 1.00 74.31 85 THR A N 1
ATOM 691 C CA . THR A 1 85 ? -11.654 -13.924 3.267 1.00 74.31 85 THR A CA 1
ATOM 692 C C . THR A 1 85 ? -12.000 -12.854 2.243 1.00 74.31 85 THR A C 1
ATOM 694 O O . THR A 1 85 ? -13.130 -12.777 1.772 1.00 74.31 85 THR A O 1
ATOM 697 N N . ALA A 1 86 ? -11.005 -12.062 1.853 1.00 68.81 86 ALA A N 1
ATOM 698 C CA . ALA A 1 86 ? -11.101 -11.085 0.776 1.00 68.81 86 ALA A CA 1
ATOM 699 C C . ALA A 1 86 ? 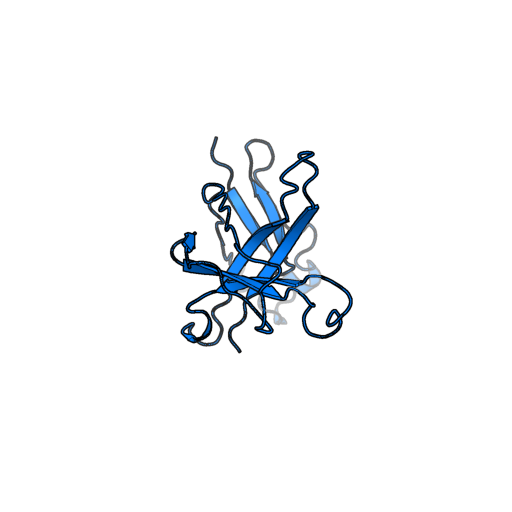-9.845 -11.178 -0.097 1.00 68.81 86 ALA A C 1
ATOM 701 O O . ALA A 1 86 ? -8.724 -11.269 0.404 1.00 68.81 86 ALA A O 1
ATOM 702 N N . GLY A 1 87 ? -10.022 -11.214 -1.421 1.00 68.75 87 GLY A N 1
ATOM 703 C CA . GLY A 1 87 ? -8.893 -11.310 -2.355 1.00 68.75 87 GLY A CA 1
ATOM 704 C C . GLY A 1 87 ? -8.031 -12.566 -2.157 1.00 68.75 87 GLY A C 1
ATOM 705 O O . GLY A 1 87 ? -6.811 -12.489 -2.261 1.00 68.75 87 GLY A O 1
ATOM 706 N N . ARG A 1 88 ? -8.655 -13.713 -1.832 1.00 69.56 88 ARG A N 1
ATOM 707 C CA . ARG A 1 88 ? -7.987 -14.998 -1.506 1.00 69.56 88 ARG A CA 1
ATOM 708 C C . ARG A 1 88 ? -7.057 -14.949 -0.285 1.00 69.56 88 ARG A C 1
ATOM 710 O O . ARG A 1 88 ? -6.287 -15.877 -0.067 1.00 69.56 88 ARG A O 1
ATOM 717 N N . ARG A 1 89 ? -7.126 -13.880 0.505 1.00 73.19 89 ARG A N 1
ATOM 718 C CA . ARG A 1 89 ? -6.373 -13.707 1.746 1.00 73.19 89 ARG A CA 1
ATOM 719 C C . ARG A 1 89 ? -7.334 -13.620 2.920 1.00 73.19 89 ARG A C 1
ATOM 721 O O . ARG A 1 89 ? -8.472 -13.178 2.759 1.00 73.19 89 ARG A O 1
ATOM 728 N N . SER A 1 90 ? -6.873 -14.074 4.078 1.00 80.00 90 SER A N 1
ATOM 729 C CA . SER A 1 90 ? -7.633 -14.030 5.323 1.00 80.00 90 SER A CA 1
ATOM 730 C C . SER A 1 90 ? -7.226 -12.801 6.127 1.00 80.00 90 SER A C 1
ATOM 732 O O . SER A 1 90 ? -6.047 -12.612 6.425 1.00 80.00 90 SER A O 1
ATOM 734 N N . TRP A 1 91 ? -8.199 -11.963 6.455 1.00 82.06 91 TRP A N 1
ATOM 735 C CA . TRP A 1 91 ? -8.024 -10.694 7.154 1.00 82.06 91 TRP A CA 1
ATOM 736 C C . TRP A 1 91 ? -8.849 -10.690 8.434 1.00 82.06 91 TRP A C 1
ATOM 738 O O . TRP A 1 91 ? -9.864 -11.380 8.524 1.00 82.06 91 TRP A O 1
ATOM 748 N N . ARG A 1 92 ? -8.453 -9.894 9.423 1.00 83.81 92 ARG A N 1
ATOM 749 C CA . ARG A 1 92 ? -9.269 -9.612 10.610 1.00 83.81 92 ARG A CA 1
ATOM 750 C C . ARG A 1 92 ? -9.045 -8.187 11.092 1.00 83.81 92 ARG A C 1
ATOM 752 O O . ARG A 1 92 ? -7.984 -7.614 10.877 1.00 83.81 92 ARG A O 1
ATOM 759 N N . ILE A 1 93 ? -10.045 -7.617 11.750 1.00 84.81 93 ILE A N 1
ATOM 760 C CA . ILE A 1 93 ? -9.951 -6.293 12.363 1.00 84.81 93 ILE A CA 1
ATOM 761 C C . ILE A 1 93 ? -9.409 -6.461 13.779 1.00 84.81 93 ILE A C 1
ATOM 763 O O 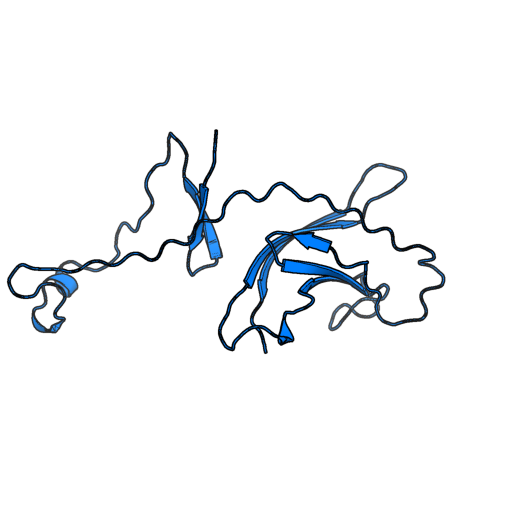. ILE A 1 93 ? -9.884 -7.313 14.533 1.00 84.81 93 ILE A O 1
ATOM 767 N N . LYS A 1 94 ? -8.429 -5.635 14.140 1.00 86.31 94 LYS A N 1
ATOM 768 C CA . LYS A 1 94 ? -7.847 -5.558 15.476 1.00 86.31 94 LYS A CA 1
ATOM 769 C C . LYS A 1 94 ? -8.160 -4.205 16.090 1.00 86.31 94 LYS A C 1
ATOM 771 O O . LYS A 1 94 ? -7.836 -3.172 15.512 1.00 86.31 94 LYS A O 1
ATOM 776 N N . VAL A 1 95 ? -8.790 -4.213 17.255 1.00 86.81 95 VAL A N 1
ATOM 777 C CA . VAL A 1 95 ? -9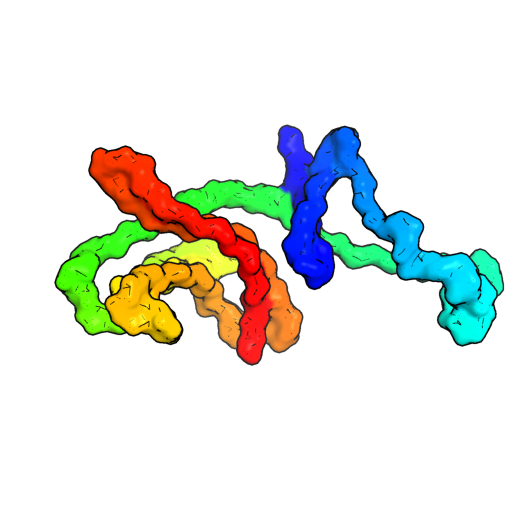.262 -3.008 17.940 1.00 86.81 95 VAL A CA 1
ATOM 778 C C . VAL A 1 95 ? -8.568 -2.876 19.282 1.00 86.81 95 VAL A C 1
ATOM 780 O O . VAL A 1 95 ? -8.546 -3.824 20.063 1.00 86.81 95 VAL A O 1
ATOM 783 N N . TYR A 1 96 ? -8.051 -1.685 19.556 1.00 87.00 96 TYR A N 1
ATOM 784 C CA . TYR A 1 96 ? -7.491 -1.271 20.835 1.00 87.00 96 TYR A CA 1
ATOM 785 C C . TYR A 1 96 ? -8.394 -0.182 21.422 1.00 87.00 96 TYR A C 1
ATOM 787 O O . TYR A 1 96 ? -8.244 0.988 21.064 1.00 87.00 96 TYR A O 1
ATOM 795 N N . PRO A 1 97 ? -9.340 -0.541 22.312 1.00 84.25 97 PRO A N 1
ATOM 796 C CA . PRO A 1 97 ? -10.314 0.395 22.880 1.00 84.25 97 PRO A CA 1
ATOM 797 C C . PRO A 1 97 ? -9.691 1.627 23.537 1.00 84.25 97 PRO A C 1
ATOM 799 O O . PRO A 1 97 ? -10.264 2.707 23.485 1.00 84.25 97 PRO A O 1
ATOM 802 N N . LYS A 1 98 ? -8.515 1.445 24.147 1.00 85.69 98 LYS A N 1
ATOM 803 C CA . LYS A 1 98 ? -7.744 2.483 24.842 1.00 85.69 98 LYS A CA 1
ATOM 804 C C . LYS A 1 98 ? -6.517 2.924 24.040 1.00 85.69 98 LYS A C 1
ATOM 806 O O . LYS A 1 98 ? -5.549 3.377 24.632 1.00 85.69 98 LYS A O 1
ATOM 811 N N . GLY A 1 99 ? -6.511 2.700 22.731 1.00 85.25 99 GLY A N 1
ATOM 812 C CA . GLY A 1 99 ? -5.407 3.077 21.855 1.00 85.25 99 GLY A CA 1
ATOM 813 C C . GLY A 1 99 ? -4.188 2.163 21.901 1.00 85.25 99 GLY A C 1
ATOM 814 O O . GLY A 1 99 ? -4.050 1.296 22.768 1.00 85.25 99 GLY A O 1
ATOM 815 N N . ASN A 1 100 ? -3.309 2.344 20.920 1.00 87.56 100 ASN A N 1
ATOM 816 C CA . ASN A 1 100 ? -2.071 1.590 20.743 1.00 87.56 100 ASN A CA 1
ATOM 817 C C . ASN A 1 100 ? -0.892 2.537 20.465 1.00 87.56 100 ASN A C 1
ATOM 819 O O . ASN A 1 100 ? -1.083 3.571 19.828 1.00 87.56 100 ASN A O 1
ATOM 823 N N . ALA A 1 101 ? 0.317 2.148 20.886 1.00 88.25 101 ALA A N 1
ATOM 824 C CA . ALA A 1 101 ? 1.541 2.950 20.744 1.00 88.25 101 ALA A CA 1
ATOM 825 C C . ALA A 1 101 ? 1.344 4.401 21.235 1.00 88.25 101 ALA A C 1
ATOM 827 O O . ALA A 1 101 ? 0.851 4.592 22.346 1.00 88.25 101 ALA A O 1
ATOM 828 N N . GLU A 1 102 ? 1.679 5.395 20.411 1.00 86.81 102 GLU A N 1
ATOM 829 C CA . GLU A 1 102 ? 1.588 6.827 20.736 1.00 86.81 102 GLU A CA 1
ATOM 830 C C . GLU A 1 102 ? 0.160 7.305 21.044 1.00 86.81 102 GLU A C 1
ATOM 832 O O . GLU A 1 102 ? -0.016 8.326 21.691 1.00 86.81 102 GLU A O 1
ATOM 837 N N . ALA A 1 103 ? -0.871 6.569 20.613 1.00 86.12 103 ALA A N 1
ATOM 838 C CA . ALA A 1 103 ? -2.272 6.918 20.861 1.00 86.12 103 ALA A CA 1
ATOM 839 C C . ALA A 1 103 ? -2.854 6.253 22.125 1.00 86.12 103 ALA A C 1
ATOM 841 O O . ALA A 1 103 ? -4.064 6.313 22.370 1.00 86.12 103 ALA A O 1
ATOM 842 N N . LYS A 1 104 ? -2.030 5.538 22.902 1.00 87.94 104 LYS A N 1
ATOM 843 C CA . LYS A 1 104 ? -2.481 4.765 24.063 1.00 87.94 104 LYS A CA 1
ATOM 844 C C . LYS A 1 104 ? -2.944 5.687 25.196 1.00 87.94 104 LYS A C 1
ATOM 846 O O . LYS A 1 104 ? -2.156 6.422 25.766 1.00 87.94 104 LYS A O 1
ATOM 851 N N . GLY A 1 105 ? -4.206 5.547 25.586 1.00 84.69 105 GLY A N 1
ATOM 852 C CA . GLY A 1 105 ? -4.891 6.352 26.599 1.00 84.69 105 GLY A CA 1
ATOM 853 C C . GLY A 1 105 ? -5.802 7.421 25.999 1.00 84.69 105 GLY A C 1
ATOM 854 O O . GLY A 1 105 ? -6.813 7.749 26.614 1.00 84.69 105 GLY A O 1
ATOM 855 N N . ASP A 1 106 ? -5.508 7.862 24.774 1.00 86.62 106 ASP A N 1
ATOM 856 C CA . ASP A 1 106 ? -6.075 9.093 24.217 1.00 86.62 106 ASP A CA 1
ATOM 857 C C . ASP A 1 106 ? -7.086 8.850 23.097 1.00 86.62 106 ASP A C 1
ATOM 859 O O . ASP A 1 106 ? -7.992 9.652 22.880 1.00 86.62 106 ASP A O 1
ATOM 863 N N . SER A 1 107 ? -6.944 7.763 22.335 1.00 84.44 107 SER A N 1
ATOM 864 C CA . SER A 1 107 ? -7.789 7.515 21.161 1.00 84.44 107 SER A CA 1
ATOM 865 C C . SER A 1 107 ? -8.022 6.032 20.908 1.00 84.44 107 SER A C 1
ATOM 867 O O . SER A 1 107 ? -7.179 5.194 21.202 1.00 84.44 107 SER A O 1
ATOM 869 N N . LEU A 1 108 ? -9.167 5.689 20.316 1.00 84.25 108 LEU A N 1
ATOM 870 C CA . LEU A 1 108 ? -9.429 4.343 19.804 1.00 84.25 108 LEU A CA 1
ATOM 871 C C . LEU A 1 108 ? -8.475 4.050 18.637 1.00 84.25 108 LEU A C 1
ATOM 873 O O . LEU A 1 108 ? -8.423 4.823 17.685 1.00 84.25 108 LEU A O 1
ATOM 877 N N . SER A 1 109 ? -7.776 2.913 18.656 1.00 86.38 109 SER A N 1
ATOM 878 C CA . SER A 1 109 ? -6.975 2.478 17.502 1.00 86.38 109 SER A CA 1
ATOM 879 C C . SER A 1 109 ? -7.577 1.234 16.856 1.00 86.38 109 SER A C 1
ATOM 881 O O . SER A 1 109 ? -7.901 0.260 17.538 1.00 86.38 109 SER A O 1
ATOM 883 N N . VAL A 1 110 ? -7.710 1.256 15.531 1.00 86.19 110 VAL A N 1
ATOM 884 C CA . VAL A 1 110 ? -8.276 0.164 14.730 1.00 86.19 110 VAL A CA 1
ATOM 885 C C . VAL A 1 110 ? -7.308 -0.160 13.601 1.00 86.19 110 VAL A C 1
ATOM 887 O O . VAL A 1 110 ? -6.862 0.735 12.892 1.00 86.19 110 VAL A O 1
ATOM 890 N N . PHE A 1 111 ? -6.998 -1.440 13.426 1.00 84.88 111 PHE A N 1
ATOM 891 C CA . PHE A 1 111 ? -6.071 -1.926 12.409 1.00 84.88 111 PHE A CA 1
ATOM 892 C C . PHE A 1 111 ? -6.691 -3.079 11.624 1.00 84.88 111 PHE A C 1
ATOM 894 O O . PHE A 1 111 ? -7.490 -3.852 12.159 1.00 84.88 111 PHE A O 1
ATOM 901 N N . LEU A 1 112 ? -6.280 -3.227 10.366 1.00 82.44 112 LEU A N 1
ATOM 902 C CA . LEU A 1 112 ? -6.548 -4.420 9.573 1.00 82.44 112 LEU A CA 1
ATOM 903 C C . LEU A 1 112 ? -5.318 -5.334 9.617 1.00 82.44 112 LEU A C 1
ATOM 905 O O . LEU A 1 112 ? -4.226 -4.930 9.230 1.00 82.44 112 LEU A O 1
ATOM 909 N N . GLU A 1 113 ? -5.493 -6.561 10.094 1.00 83.81 113 GLU A N 1
ATOM 910 C CA . GLU A 1 113 ? -4.420 -7.542 10.253 1.00 83.81 113 GLU A CA 1
ATOM 911 C C . GLU A 1 113 ? -4.580 -8.677 9.230 1.00 83.81 113 GLU A C 1
ATOM 913 O O . GLU A 1 113 ? -5.670 -9.232 9.055 1.00 83.81 113 GLU A O 1
ATOM 918 N N . LEU A 1 114 ? -3.486 -9.029 8.553 1.00 82.06 114 LEU A N 1
ATOM 919 C CA . LEU A 1 114 ? -3.416 -10.175 7.648 1.00 82.06 114 LEU A CA 1
ATOM 920 C C . LEU A 1 114 ? -3.103 -11.440 8.462 1.00 82.06 114 LEU A C 1
ATOM 922 O O . LEU A 1 114 ? -2.026 -11.548 9.038 1.00 82.06 114 LEU A O 1
ATOM 926 N N . VAL A 1 115 ? -4.026 -12.405 8.493 1.00 82.75 115 VAL A N 1
ATOM 927 C CA . VAL A 1 115 ? -3.965 -13.568 9.405 1.00 82.75 115 VAL A CA 1
ATOM 928 C C . VAL A 1 115 ? -2.756 -14.470 9.145 1.00 82.75 115 VAL A C 1
ATOM 930 O O . VAL A 1 115 ? -2.176 -14.996 10.088 1.00 82.75 115 VAL A O 1
ATOM 933 N N . ASP A 1 116 ? -2.360 -14.632 7.883 1.00 77.00 116 ASP A N 1
ATOM 934 C CA . ASP A 1 116 ? -1.196 -15.435 7.482 1.00 77.00 116 ASP A CA 1
ATOM 935 C C . ASP A 1 116 ? -0.009 -14.557 7.047 1.00 77.00 116 ASP A C 1
ATOM 937 O O . ASP A 1 116 ? 0.810 -14.982 6.232 1.00 77.00 116 ASP A O 1
ATOM 941 N N . GLY A 1 117 ? 0.078 -13.321 7.554 1.00 67.00 117 GLY A N 1
ATOM 942 C CA . GLY A 1 117 ? 1.169 -12.400 7.216 1.00 67.00 117 GLY A CA 1
ATOM 943 C C . GLY A 1 117 ? 2.551 -12.983 7.518 1.00 67.00 117 GLY A C 1
ATOM 944 O O . GLY A 1 117 ? 3.449 -12.894 6.685 1.00 67.00 117 GLY A O 1
ATOM 945 N N . ASP A 1 118 ? 2.676 -13.688 8.640 1.00 67.69 118 ASP A N 1
ATOM 946 C CA . ASP A 1 118 ? 3.935 -14.284 9.105 1.00 67.69 118 ASP A CA 1
ATOM 947 C C . ASP A 1 118 ? 4.370 -15.510 8.282 1.00 67.69 118 ASP A C 1
ATOM 949 O O . ASP A 1 118 ? 5.506 -15.964 8.377 1.00 67.69 118 ASP A O 1
ATOM 953 N N . LYS A 1 119 ? 3.468 -16.065 7.462 1.00 68.44 119 LYS A N 1
ATOM 954 C CA . LYS A 1 119 ? 3.749 -17.200 6.565 1.00 68.44 119 LYS A CA 1
ATOM 955 C C . LYS A 1 119 ? 4.106 -16.747 5.150 1.00 68.44 119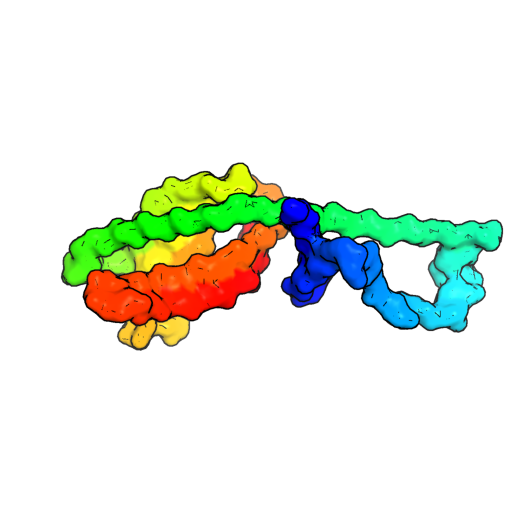 LYS A C 1
ATOM 957 O O . LYS A 1 119 ? 4.265 -17.582 4.256 1.00 68.44 119 LYS A O 1
ATOM 962 N N . LEU A 1 120 ? 4.165 -15.438 4.905 1.00 63.78 120 LEU A N 1
ATOM 963 C CA . LEU A 1 120 ? 4.553 -14.921 3.603 1.00 63.78 120 LEU A CA 1
ATOM 964 C C . LEU A 1 120 ? 6.046 -15.189 3.361 1.00 63.78 120 LEU A C 1
ATOM 966 O O . LEU A 1 120 ? 6.858 -14.983 4.260 1.00 63.78 120 LEU A O 1
ATOM 970 N N . PRO A 1 121 ? 6.431 -15.619 2.145 1.00 60.78 121 PRO A N 1
ATOM 971 C CA . PRO A 1 121 ? 7.833 -15.688 1.769 1.00 60.78 121 PRO A CA 1
ATOM 972 C C . PRO A 1 121 ? 8.509 -14.329 1.993 1.00 60.78 121 PRO A C 1
ATOM 974 O O . PRO A 1 121 ? 7.889 -13.302 1.682 1.00 60.78 121 PRO A O 1
ATOM 977 N N . PRO A 1 122 ? 9.777 -14.305 2.440 1.00 56.69 122 PRO A N 1
ATOM 978 C CA . PRO A 1 122 ? 10.535 -13.068 2.558 1.00 56.69 122 PRO A CA 1
ATOM 979 C C . PRO A 1 122 ? 10.452 -12.277 1.248 1.00 56.69 122 PRO A C 1
ATOM 981 O O . PRO A 1 122 ? 10.646 -12.845 0.172 1.00 56.69 122 PRO A O 1
ATOM 984 N N . LYS A 1 123 ? 10.173 -10.969 1.336 1.00 56.59 123 LYS A N 1
ATOM 985 C CA . LYS A 1 123 ? 10.007 -10.019 0.208 1.00 56.59 123 LYS A CA 1
ATOM 986 C C . LYS A 1 123 ? 8.665 -10.051 -0.539 1.00 56.59 123 LYS A C 1
ATOM 988 O O . LYS A 1 123 ? 8.511 -9.310 -1.510 1.00 56.59 123 LYS A O 1
ATOM 993 N N . LYS A 1 124 ? 7.667 -10.837 -0.119 1.00 57.69 124 LYS A N 1
ATOM 994 C CA . LYS A 1 124 ? 6.330 -10.770 -0.736 1.00 57.69 124 LYS A CA 1
ATOM 995 C C . LYS A 1 124 ? 5.521 -9.608 -0.143 1.00 57.69 124 LYS A C 1
ATOM 997 O O . LYS A 1 124 ? 4.984 -9.724 0.954 1.00 57.69 124 LYS A O 1
ATOM 1002 N N . THR A 1 125 ? 5.400 -8.501 -0.877 1.00 59.12 125 THR A N 1
ATOM 1003 C CA . THR A 1 125 ? 4.574 -7.354 -0.457 1.00 59.12 125 THR A CA 1
ATOM 1004 C C . THR A 1 125 ? 3.098 -7.621 -0.742 1.00 59.12 125 THR A C 1
ATOM 1006 O O . THR A 1 125 ? 2.714 -8.011 -1.850 1.00 59.12 125 THR A O 1
ATOM 1009 N N . VAL A 1 126 ? 2.252 -7.395 0.262 1.00 62.56 126 VAL A N 1
ATOM 1010 C CA . VAL A 1 126 ? 0.797 -7.401 0.101 1.00 62.56 126 VAL A CA 1
ATOM 1011 C C . VAL A 1 126 ? 0.300 -5.965 0.029 1.00 62.56 126 VAL A C 1
ATOM 1013 O O . VAL A 1 126 ? 0.407 -5.214 0.995 1.00 62.56 126 VAL A O 1
ATOM 1016 N N . TRP A 1 127 ? -0.272 -5.614 -1.120 1.00 63.94 127 TRP A N 1
ATOM 1017 C CA . TRP A 1 127 ? -0.970 -4.351 -1.333 1.00 63.94 127 TRP A CA 1
ATOM 1018 C C . TRP A 1 127 ? -2.441 -4.521 -0.966 1.00 63.94 127 TRP A C 1
ATOM 1020 O O . TRP A 1 127 ? -3.099 -5.446 -1.458 1.00 63.94 127 TRP A O 1
ATOM 1030 N N . ALA A 1 128 ? -2.940 -3.652 -0.091 1.00 61.50 128 ALA A N 1
ATOM 1031 C CA . ALA A 1 128 ? -4.351 -3.586 0.252 1.00 61.50 128 ALA A CA 1
ATOM 1032 C C . ALA A 1 128 ? -4.777 -2.129 0.427 1.00 61.50 128 ALA A C 1
ATOM 1034 O O . ALA A 1 128 ? -4.216 -1.392 1.236 1.00 61.50 128 ALA A O 1
ATOM 1035 N N . GLU A 1 129 ? -5.806 -1.745 -0.319 1.00 66.12 129 GLU A N 1
ATOM 1036 C CA . GLU A 1 129 ? -6.554 -0.520 -0.078 1.00 66.12 129 GLU A CA 1
ATOM 1037 C C . GLU A 1 129 ? -7.797 -0.888 0.721 1.00 66.12 129 GLU A C 1
ATOM 1039 O O . GLU A 1 129 ? -8.553 -1.790 0.340 1.00 66.12 129 GLU A O 1
ATOM 1044 N N . TYR A 1 130 ? -7.987 -0.234 1.861 1.00 69.12 130 TYR A N 1
ATOM 1045 C CA . TYR A 1 130 ? -9.131 -0.507 2.710 1.00 69.12 130 TYR A CA 1
ATOM 1046 C C . TYR A 1 130 ? -9.607 0.754 3.419 1.00 69.12 130 TYR A C 1
ATOM 1048 O O . TYR A 1 130 ? -8.857 1.690 3.684 1.00 69.12 130 TYR A O 1
ATOM 1056 N N . LYS A 1 131 ? -10.898 0.753 3.740 1.00 74.12 131 LYS A N 1
ATOM 1057 C CA . LYS A 1 131 ? -11.548 1.796 4.521 1.00 74.12 131 LYS A CA 1
ATOM 1058 C C . LYS A 1 131 ? -12.012 1.188 5.833 1.00 74.12 131 LYS A C 1
ATOM 1060 O O . LYS A 1 131 ? -12.773 0.219 5.819 1.00 74.12 131 LYS A O 1
ATOM 1065 N N . LEU A 1 132 ? -11.553 1.741 6.950 1.00 78.38 132 LEU A N 1
ATOM 1066 C CA . LEU A 1 132 ? -12.059 1.380 8.271 1.00 78.38 132 LEU A CA 1
ATOM 1067 C C . LEU A 1 132 ? -13.132 2.382 8.679 1.00 78.38 132 LEU A C 1
ATOM 1069 O O . LEU A 1 132 ? -13.016 3.577 8.414 1.00 78.38 132 LEU A O 1
ATOM 1073 N N . ARG A 1 133 ? -14.200 1.878 9.298 1.00 76.12 133 ARG A N 1
ATOM 1074 C CA . ARG A 1 133 ? -15.346 2.684 9.714 1.00 76.12 133 ARG A CA 1
ATOM 1075 C C . ARG A 1 133 ? -15.770 2.323 11.123 1.00 76.12 133 ARG A C 1
ATOM 1077 O O . ARG A 1 133 ? -15.881 1.142 11.452 1.00 76.12 133 ARG A O 1
ATOM 1084 N N . VAL A 1 134 ? -16.074 3.343 11.912 1.00 79.56 134 VAL A N 1
ATOM 1085 C CA . VAL A 1 134 ? -16.811 3.212 13.166 1.00 79.56 134 VAL A CA 1
ATOM 1086 C C . VAL A 1 134 ? -18.212 3.756 12.919 1.00 79.56 134 VAL A C 1
ATOM 1088 O O . VAL A 1 134 ? -18.393 4.932 12.604 1.00 79.56 134 VAL A O 1
ATOM 1091 N N . LEU A 1 135 ? -19.206 2.874 13.010 1.00 76.50 135 LEU A N 1
ATOM 1092 C CA . LEU A 1 135 ? -20.590 3.215 12.704 1.00 76.50 135 LEU A CA 1
ATOM 1093 C C . LEU A 1 135 ? -21.281 3.820 13.930 1.00 76.50 135 LEU A C 1
ATOM 1095 O O . LEU A 1 135 ? -21.406 3.156 14.961 1.00 76.50 135 LEU A O 1
ATOM 1099 N N . ASP A 1 136 ? -21.782 5.048 13.800 1.00 73.50 136 ASP A N 1
ATOM 1100 C CA . ASP A 1 136 ? -22.819 5.577 14.693 1.00 73.50 136 ASP A CA 1
ATOM 1101 C C . ASP A 1 136 ? -24.140 4.839 14.432 1.00 73.50 136 ASP A C 1
ATOM 1103 O O . ASP A 1 136 ? -24.720 4.937 13.353 1.00 73.50 136 ASP A O 1
ATOM 1107 N N . GLN A 1 137 ? -24.610 4.097 15.434 1.00 73.12 137 GLN A N 1
ATOM 1108 C CA . GLN A 1 137 ? -25.819 3.272 15.355 1.00 73.12 137 GLN A CA 1
ATOM 1109 C C . GLN A 1 137 ? -27.125 4.053 15.578 1.00 73.12 137 GLN A C 1
ATOM 1111 O O . GLN A 1 137 ? -28.198 3.458 15.516 1.00 73.12 137 GLN A O 1
ATOM 1116 N N . ARG A 1 138 ? -27.057 5.348 15.909 1.00 71.06 138 ARG A N 1
ATOM 1117 C CA . ARG A 1 138 ? -28.221 6.165 16.293 1.00 71.06 138 ARG A CA 1
ATOM 1118 C C . ARG A 1 138 ? -28.504 7.301 15.324 1.00 71.06 138 ARG A C 1
ATOM 1120 O O . ARG A 1 138 ? -29.671 7.580 15.072 1.00 71.06 138 ARG A O 1
ATOM 1127 N N . HIS A 1 139 ? -27.466 7.952 14.805 1.00 76.00 139 HIS A N 1
ATOM 1128 C CA . HIS A 1 139 ? -27.629 9.155 13.976 1.00 76.00 139 HIS A CA 1
ATOM 1129 C C . HIS A 1 139 ? -27.081 9.005 12.558 1.00 76.00 139 HIS A C 1
ATOM 1131 O O . HIS A 1 139 ? -27.045 9.995 11.831 1.00 76.00 139 HIS A O 1
ATOM 1137 N N . ASP A 1 140 ? -26.619 7.806 12.184 1.00 72.56 140 ASP A N 1
ATOM 1138 C CA . ASP A 1 140 ? -26.044 7.503 10.864 1.00 72.56 140 ASP A CA 1
ATOM 1139 C C . ASP A 1 140 ? -24.812 8.366 10.497 1.00 72.56 140 ASP A C 1
ATOM 1141 O O . ASP A 1 140 ? -24.386 8.454 9.349 1.00 72.56 140 ASP A O 1
ATOM 1145 N N . LYS A 1 141 ? -24.193 9.014 11.495 1.00 76.31 141 LYS A N 1
ATOM 1146 C CA . LYS A 1 141 ? -22.980 9.831 11.344 1.00 76.31 141 LYS A CA 1
ATOM 1147 C C . LYS A 1 141 ? -21.735 8.997 11.610 1.00 76.31 141 LYS A C 1
ATOM 1149 O O . LYS A 1 141 ? -21.214 8.958 12.720 1.00 76.31 141 LYS A O 1
ATOM 1154 N N . HIS A 1 142 ? -21.276 8.277 10.598 1.00 76.88 142 HIS A N 1
ATOM 1155 C CA . HIS A 1 142 ? -20.125 7.387 10.730 1.00 76.88 142 HIS A CA 1
ATOM 1156 C C . HIS A 1 142 ? -18.792 8.143 10.669 1.00 76.88 142 HIS A C 1
ATOM 1158 O O . HIS A 1 142 ? -18.652 9.108 9.922 1.00 76.88 142 HIS A O 1
ATOM 1164 N N . VAL A 1 143 ? -17.795 7.658 11.413 1.00 78.56 143 VAL A N 1
ATOM 1165 C CA . VAL A 1 143 ? -16.398 8.095 11.273 1.00 78.56 143 VAL A CA 1
ATOM 1166 C C . VAL A 1 143 ? -15.683 7.093 10.375 1.00 78.56 143 VAL A C 1
ATOM 1168 O O . VAL A 1 143 ? -15.758 5.884 10.615 1.00 78.56 143 VAL A O 1
ATOM 1171 N N . GLU A 1 144 ? -15.013 7.576 9.331 1.00 78.44 144 GLU A N 1
ATOM 1172 C CA . GLU A 1 144 ? -14.306 6.735 8.370 1.00 78.44 144 GLU A CA 1
ATOM 1173 C C . GLU A 1 144 ? -12.912 7.259 8.052 1.00 78.44 144 GLU A C 1
ATOM 1175 O O . GLU A 1 144 ? -12.719 8.457 7.895 1.00 78.44 144 GLU A O 1
ATOM 1180 N N . GLU A 1 145 ? -11.967 6.333 7.907 1.00 72.75 145 GLU A N 1
ATOM 1181 C CA . GLU A 1 145 ? -10.600 6.622 7.480 1.00 72.75 145 GLU A CA 1
ATOM 1182 C C . GLU A 1 145 ? -10.224 5.706 6.315 1.00 72.75 145 GLU A C 1
ATOM 1184 O O . GLU A 1 145 ? -10.477 4.492 6.343 1.00 72.75 145 GLU A O 1
ATOM 1189 N N . THR A 1 146 ? -9.648 6.298 5.267 1.00 68.25 146 THR A N 1
ATOM 1190 C CA . THR A 1 146 ?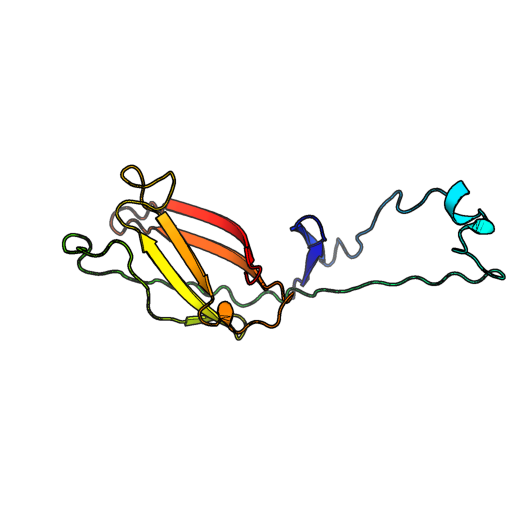 -9.178 5.570 4.078 1.00 68.25 146 THR A CA 1
ATOM 1191 C C . THR A 1 146 ? -7.680 5.381 4.186 1.00 68.25 146 THR A C 1
ATOM 1193 O O . THR A 1 146 ? -6.940 6.347 4.340 1.00 68.25 146 THR A O 1
ATOM 1196 N N . ILE A 1 147 ? -7.233 4.130 4.115 1.00 66.12 147 ILE A N 1
ATOM 1197 C CA . ILE A 1 147 ? -5.837 3.780 4.341 1.00 66.12 147 ILE A CA 1
ATOM 1198 C C . ILE A 1 147 ? -5.303 3.055 3.106 1.00 66.12 147 ILE A C 1
ATOM 1200 O O . ILE A 1 147 ? -5.851 2.043 2.658 1.00 66.12 147 ILE A O 1
ATOM 1204 N N . HIS A 1 148 ? -4.183 3.562 2.595 1.00 60.81 148 HIS A N 1
ATOM 1205 C CA . HIS A 1 148 ? -3.378 2.921 1.562 1.00 60.81 148 HIS A CA 1
ATOM 1206 C C . HIS A 1 148 ? -2.187 2.254 2.257 1.00 60.81 148 HIS A C 1
ATOM 1208 O O . HIS A 1 148 ? -1.242 2.933 2.653 1.00 60.81 148 HIS A O 1
ATOM 1214 N N . ALA A 1 149 ? -2.248 0.939 2.486 1.00 56.81 149 ALA A N 1
ATOM 1215 C CA . ALA A 1 149 ? -1.218 0.239 3.255 1.00 56.81 149 ALA A CA 1
ATOM 1216 C C . ALA A 1 149 ? -0.414 -0.748 2.403 1.00 56.81 149 ALA A C 1
ATOM 1218 O O . ALA A 1 149 ? -0.959 -1.539 1.627 1.00 56.81 149 ALA A O 1
ATOM 1219 N N . THR A 1 150 ? 0.897 -0.758 2.646 1.00 50.16 150 THR A N 1
ATOM 1220 C CA . THR A 1 150 ? 1.803 -1.831 2.236 1.00 50.16 150 THR A CA 1
ATOM 1221 C C . THR A 1 150 ? 2.120 -2.707 3.440 1.00 50.16 150 THR A C 1
ATOM 1223 O O . THR A 1 150 ? 2.698 -2.255 4.423 1.00 50.16 150 THR A O 1
ATOM 1226 N N . GLY A 1 151 ? 1.737 -3.981 3.383 1.00 44.69 151 GLY A N 1
ATOM 1227 C CA . GLY A 1 151 ? 2.198 -4.968 4.353 1.00 44.69 151 GLY A CA 1
ATOM 1228 C C . GLY A 1 151 ? 3.502 -5.592 3.866 1.00 44.69 151 GLY A C 1
ATOM 1229 O O . GLY A 1 151 ? 3.476 -6.356 2.896 1.00 44.69 151 GLY A O 1
ATOM 1230 N N . ARG A 1 152 ? 4.630 -5.279 4.518 1.00 34.62 152 ARG A N 1
ATOM 1231 C CA . ARG A 1 152 ? 5.845 -6.110 4.457 1.00 34.62 152 ARG A CA 1
ATOM 1232 C C . ARG A 1 152 ? 5.792 -7.120 5.600 1.00 34.62 152 ARG A C 1
ATOM 1234 O O . ARG A 1 152 ? 5.425 -6.753 6.713 1.00 34.62 152 ARG A O 1
ATOM 1241 N N . SER A 1 153 ? 6.149 -8.373 5.323 1.00 30.48 153 SER A N 1
ATOM 1242 C CA . SER A 1 153 ? 6.514 -9.297 6.398 1.00 30.48 153 SER A CA 1
ATOM 1243 C C . SER A 1 153 ? 7.748 -8.732 7.124 1.00 30.48 153 SER A C 1
ATOM 1245 O O . SER A 1 153 ? 8.603 -8.156 6.436 1.00 30.48 153 SER A O 1
ATOM 1247 N N . PRO A 1 154 ? 7.841 -8.860 8.459 1.00 32.84 154 PRO A N 1
ATOM 1248 C CA . PRO A 1 154 ? 9.087 -8.602 9.172 1.00 32.84 154 PRO A CA 1
ATOM 1249 C C . PRO A 1 154 ? 10.246 -9.450 8.627 1.00 32.84 154 PRO A C 1
ATOM 1251 O O . PRO A 1 154 ? 9.980 -10.528 8.038 1.00 32.84 154 PRO A O 1
#

Secondary structure (DSSP, 8-state):
---EEEE-TTS-EEEEBTTB-----S-SS-HHHHH-TTT-SEETTEE--------B--------------GGG--SS-EEPPPEEETTEEEEEEEETT--GGGTTTS-EEEEEETTGGGSPTT-PEEEEEEEEE--TTT---EEEEEEEEE---

Radius of gyration: 22.28 Å; chains: 1; bounding box: 57×30×64 Å

pLDDT: mean 72.07, std 15.07, range [30.48, 94.94]

Sequence (154 aa):
MENYCFVESDGSVKRFHEMKTEWGFDQLLSLETFNDASKGYPVKDCCVFGAEIFVIKPTRKWELHSMIKDFSKLDKSSYLSKAFTAGRRSWRIKVYPKGNAEAKGDSLSVFLELVDGDKLPPKKTVWAEYKLRVLDQRHDKHVEETIHATGRSP

Organism: Populus trichocarpa (NCBI:txid3694)